Protein AF-X1NCB9-F1 (afdb_monomer)

Solvent-accessible surface area (backbone atoms only — not comparable to full-atom values): 6811 Å² total; per-residue (Å²): 140,84,88,84,82,89,86,85,89,84,77,82,82,74,76,69,75,74,76,72,84,81,82,86,79,83,77,82,78,72,82,79,73,76,72,96,63,73,63,82,74,70,45,89,77,51,87,75,59,94,89,52,63,93,57,52,50,47,52,53,43,49,38,59,39,66,70,52,76,85,72,68,43,78,42,81,40,81,43,64,57,97,89,39,82,73,50,77,46,79,43,75,49,76,131

Mean predicted aligned error: 16.07 Å

Nearest PDB structures (foldseek):
  3bwu-assembly1_D  TM=6.779E-01  e=1.027E-01  Escherichia coli K-12
  3pjv-assembly1_F  TM=3.588E-01  e=4.102E+00  Pseudomonas fluorescens Pf0-1

Sequence (95 aa):
MLLPPTRRLLLSRLRITTLVALGSGSLLIAPQRPASASPQFDASFMRQAPDQPADAGALALQALAAETPLAPGRYRLEVWVNLVFLAEQDVHLQK

Structure (mmCIF, N/CA/C/O backbone):
data_AF-X1NCB9-F1
#
_entry.id   AF-X1NCB9-F1
#
loop_
_atom_site.group_PDB
_atom_site.id
_atom_site.type_symbol
_atom_site.label_atom_id
_atom_site.label_alt_id
_atom_site.label_comp_id
_atom_site.label_asym_id
_atom_site.label_entity_id
_atom_site.label_seq_id
_atom_site.pdbx_PDB_ins_code
_atom_site.Cartn_x
_atom_site.Cartn_y
_atom_site.Cartn_z
_atom_site.occupancy
_atom_site.B_iso_or_equiv
_atom_site.auth_seq_id
_atom_site.auth_comp_id
_atom_site.auth_asym_id
_atom_site.auth_atom_id
_atom_site.pdbx_PDB_model_num
ATOM 1 N N . MET A 1 1 ? 37.314 21.944 84.420 1.00 37.62 1 MET A N 1
ATOM 2 C CA . MET A 1 1 ? 38.195 21.485 83.319 1.00 37.62 1 MET A CA 1
ATOM 3 C C . MET A 1 1 ? 37.631 21.973 81.986 1.00 37.62 1 MET A C 1
ATOM 5 O O . MET A 1 1 ? 36.420 22.083 81.874 1.00 37.62 1 MET A O 1
ATOM 9 N N . LEU A 1 2 ? 38.518 22.355 81.059 1.00 44.06 2 LEU A N 1
ATOM 10 C CA . LEU A 1 2 ? 38.309 23.160 79.840 1.00 44.06 2 LEU A CA 1
ATOM 11 C C . LEU A 1 2 ? 37.857 22.390 78.563 1.00 44.06 2 LEU A C 1
ATOM 13 O O . LEU A 1 2 ? 38.310 21.270 78.365 1.00 44.06 2 LEU A O 1
ATOM 17 N N . LEU A 1 3 ? 37.141 23.126 77.674 1.00 44.66 3 LEU A N 1
ATOM 18 C CA . LEU A 1 3 ? 36.970 23.061 76.183 1.00 44.66 3 LEU A CA 1
ATOM 19 C C . LEU A 1 3 ? 36.304 21.825 75.503 1.00 44.66 3 LEU A C 1
ATOM 21 O O . LEU A 1 3 ? 36.335 20.755 76.097 1.00 44.66 3 LEU A O 1
ATOM 25 N N . PRO A 1 4 ? 35.774 21.905 74.238 1.00 54.12 4 PRO A N 1
ATOM 26 C CA . PRO A 1 4 ? 35.789 23.006 73.243 1.00 54.12 4 PRO A CA 1
ATOM 27 C C . PRO A 1 4 ? 34.434 23.336 72.529 1.00 54.12 4 PRO A C 1
ATOM 29 O O . PRO A 1 4 ? 33.440 22.633 72.697 1.00 54.12 4 PRO A O 1
ATOM 32 N N . PRO A 1 5 ? 34.391 24.393 71.680 1.00 54.88 5 PRO A N 1
ATOM 33 C CA . PRO A 1 5 ? 33.222 24.788 70.888 1.00 54.88 5 PRO A CA 1
ATOM 34 C C . PRO A 1 5 ? 33.178 24.107 69.509 1.00 54.88 5 PRO A C 1
ATOM 36 O O . PRO A 1 5 ? 34.181 24.042 68.795 1.00 54.88 5 PRO A O 1
ATOM 39 N N . THR A 1 6 ? 31.997 23.675 69.064 1.00 56.00 6 THR A N 1
ATOM 40 C CA . THR A 1 6 ? 31.809 23.117 67.716 1.00 56.00 6 THR A CA 1
ATOM 41 C C . THR A 1 6 ? 31.447 24.224 66.720 1.00 56.00 6 THR A C 1
ATOM 43 O O . THR A 1 6 ? 30.284 24.542 66.488 1.00 56.00 6 THR A O 1
ATOM 46 N N . ARG A 1 7 ? 32.463 24.824 66.090 1.00 54.94 7 ARG A N 1
ATOM 47 C CA . ARG A 1 7 ? 32.300 25.528 64.807 1.00 54.94 7 ARG A CA 1
ATOM 48 C C . ARG A 1 7 ? 32.276 24.485 63.694 1.00 54.94 7 ARG A C 1
ATOM 50 O O . ARG A 1 7 ? 33.290 23.815 63.530 1.00 54.94 7 ARG A O 1
ATOM 57 N N . ARG A 1 8 ? 31.183 24.378 62.924 1.00 56.47 8 ARG A N 1
ATOM 58 C CA . ARG A 1 8 ? 31.148 23.848 61.535 1.00 56.47 8 ARG A CA 1
ATOM 59 C C . ARG A 1 8 ? 29.718 23.868 60.970 1.00 56.47 8 ARG A C 1
ATOM 61 O O . ARG A 1 8 ? 29.090 22.836 60.792 1.00 56.47 8 ARG A O 1
ATOM 68 N N . LEU A 1 9 ? 29.203 25.049 60.641 1.00 55.88 9 LEU A N 1
ATOM 69 C CA . LEU A 1 9 ? 27.991 25.184 59.820 1.00 55.88 9 LEU A CA 1
ATOM 70 C C . LEU A 1 9 ? 28.165 26.344 58.840 1.00 55.88 9 LEU A C 1
ATOM 72 O O . LEU A 1 9 ? 27.507 27.364 58.965 1.00 55.88 9 LEU A O 1
ATOM 76 N N . LEU A 1 10 ? 29.112 26.236 57.904 1.00 55.78 10 LEU A N 1
ATOM 77 C CA . LEU A 1 10 ? 29.336 27.294 56.903 1.00 55.78 10 LEU A CA 1
ATOM 78 C C . LEU A 1 10 ? 29.968 26.783 55.596 1.00 55.78 10 LEU A C 1
ATOM 80 O O . LEU A 1 10 ? 30.657 27.520 54.907 1.00 55.78 10 LEU A O 1
ATOM 84 N N . LEU A 1 11 ? 29.743 25.513 55.241 1.00 55.19 11 LEU A N 1
ATOM 85 C CA . LEU A 1 11 ? 30.313 24.916 54.020 1.00 55.19 11 LEU A CA 1
ATOM 86 C C . LEU A 1 11 ? 29.287 24.262 53.080 1.00 55.19 11 LEU A C 1
ATOM 88 O O . LEU A 1 11 ? 29.670 23.832 51.998 1.00 55.19 11 LEU A O 1
ATOM 92 N N . SER A 1 12 ? 27.991 24.217 53.421 1.00 55.69 12 SER A N 1
ATOM 93 C CA . SER A 1 12 ? 26.988 23.572 52.550 1.00 55.69 12 SER A CA 1
ATOM 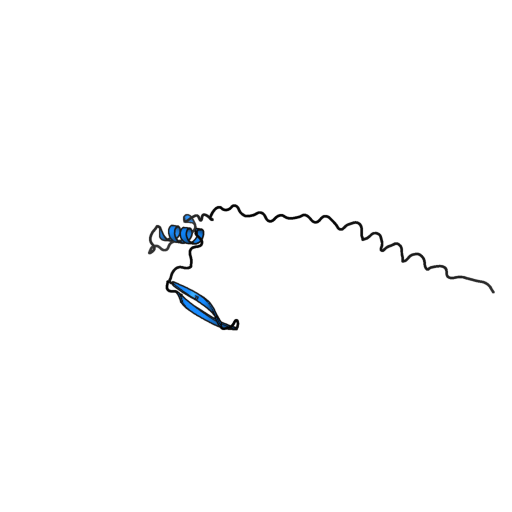94 C C . SER A 1 12 ? 26.294 24.511 51.557 1.00 55.69 12 SER A C 1
ATOM 96 O O . SER A 1 12 ? 25.667 24.036 50.617 1.00 55.69 12 SER A O 1
ATOM 98 N N . ARG A 1 13 ? 26.411 25.837 51.715 1.00 55.31 13 ARG A N 1
ATOM 99 C CA . ARG A 1 13 ? 25.635 26.804 50.914 1.00 55.31 13 ARG A CA 1
ATOM 100 C C . ARG A 1 13 ? 26.310 27.292 49.627 1.00 55.31 13 ARG A C 1
ATOM 102 O O . ARG A 1 13 ? 25.670 28.001 48.864 1.00 55.31 13 ARG A O 1
ATOM 109 N N . LEU A 1 14 ? 27.563 26.914 49.359 1.00 55.28 14 LEU A N 1
ATOM 110 C CA . LEU A 1 14 ? 28.334 27.480 48.238 1.00 55.28 14 LEU A CA 1
ATOM 111 C C . LEU A 1 14 ? 28.344 26.620 46.958 1.00 55.28 14 LEU A C 1
ATOM 113 O O . LEU A 1 14 ? 28.872 27.056 45.944 1.00 55.28 14 LEU A O 1
ATOM 117 N N . ARG A 1 15 ? 27.786 25.400 46.970 1.00 56.22 15 ARG A N 1
ATOM 118 C CA . ARG A 1 15 ? 27.881 24.469 45.823 1.00 56.22 15 ARG A CA 1
ATOM 119 C C . ARG A 1 15 ? 26.679 24.458 44.875 1.00 56.22 15 ARG A C 1
ATOM 121 O O . ARG A 1 15 ? 26.740 23.781 43.859 1.00 56.22 15 ARG A O 1
ATOM 128 N N . ILE A 1 16 ? 25.598 25.175 45.188 1.00 56.88 16 ILE A N 1
ATOM 129 C CA . ILE A 1 16 ? 24.360 25.116 44.386 1.00 56.88 16 ILE A CA 1
ATOM 130 C C . ILE A 1 16 ? 24.317 26.225 43.321 1.00 56.88 16 ILE A C 1
ATOM 132 O O . ILE A 1 16 ? 23.718 26.049 42.265 1.00 56.88 16 ILE A O 1
ATOM 136 N N . THR A 1 17 ? 25.000 27.349 43.539 1.00 55.66 17 THR A N 1
ATOM 137 C CA . THR A 1 17 ? 24.936 28.518 42.647 1.00 55.66 17 THR A CA 1
ATOM 138 C C . THR A 1 17 ? 25.684 28.353 41.323 1.00 55.66 17 THR A C 1
ATOM 140 O O . THR A 1 17 ? 25.401 29.087 40.382 1.00 55.66 17 THR A O 1
ATOM 143 N N . THR A 1 18 ? 26.599 27.389 41.198 1.00 54.28 18 THR A N 1
ATOM 144 C CA . THR A 1 18 ? 27.404 27.197 39.978 1.00 54.28 18 THR A CA 1
ATOM 145 C C . THR A 1 18 ? 26.738 26.353 38.889 1.00 54.28 18 THR A C 1
ATOM 147 O O . THR A 1 18 ? 27.257 26.323 37.778 1.00 54.28 18 THR A O 1
ATOM 150 N N . LEU A 1 19 ? 25.592 25.704 39.140 1.00 54.75 19 LEU A N 1
ATOM 151 C CA . LEU A 1 19 ? 24.930 24.867 38.121 1.00 54.75 19 LEU A CA 1
ATOM 152 C C . LEU A 1 19 ? 23.981 25.624 37.173 1.00 54.75 19 LEU A C 1
ATOM 154 O O . LEU A 1 19 ? 23.507 25.039 36.205 1.00 54.75 19 LEU A O 1
ATOM 158 N N . VAL A 1 20 ? 23.706 26.910 37.406 1.00 56.31 20 VAL A N 1
ATOM 159 C CA . VAL A 1 20 ? 22.699 27.663 36.625 1.00 56.31 20 VAL A CA 1
ATOM 160 C C . VAL A 1 20 ? 23.278 28.299 35.345 1.00 56.31 20 VAL A C 1
ATOM 162 O O . VAL A 1 20 ? 22.532 28.748 34.483 1.00 56.31 20 VAL A O 1
ATOM 165 N N . ALA A 1 21 ? 24.600 28.299 35.150 1.00 56.56 21 ALA A N 1
ATOM 166 C CA . ALA A 1 21 ? 25.245 29.095 34.097 1.00 56.56 21 ALA A CA 1
ATOM 167 C C . ALA A 1 21 ? 25.407 28.417 32.714 1.00 56.56 21 ALA A C 1
ATOM 169 O O . ALA A 1 21 ? 26.112 28.959 31.869 1.00 56.56 21 ALA A O 1
ATOM 170 N N . LEU A 1 22 ? 24.791 27.255 32.449 1.00 58.56 22 LEU A N 1
ATOM 171 C CA . LEU A 1 22 ? 25.055 26.467 31.223 1.00 58.56 22 LEU A CA 1
ATOM 172 C C . LEU A 1 22 ? 23.829 26.158 30.344 1.00 58.56 22 LEU A C 1
ATOM 174 O O . LEU A 1 22 ? 23.930 25.351 29.426 1.00 58.56 22 LEU A O 1
ATOM 178 N N . GLY A 1 23 ? 22.679 26.797 30.570 1.00 59.06 23 GLY A N 1
ATOM 179 C CA . GLY A 1 23 ? 21.450 26.467 29.841 1.00 59.06 23 GLY A CA 1
ATOM 180 C C . GLY A 1 23 ? 20.755 27.660 29.199 1.00 59.06 23 GLY A C 1
ATOM 181 O O . GLY A 1 23 ? 19.789 28.158 29.764 1.00 59.06 23 GLY A O 1
ATOM 182 N N . SER A 1 24 ? 21.18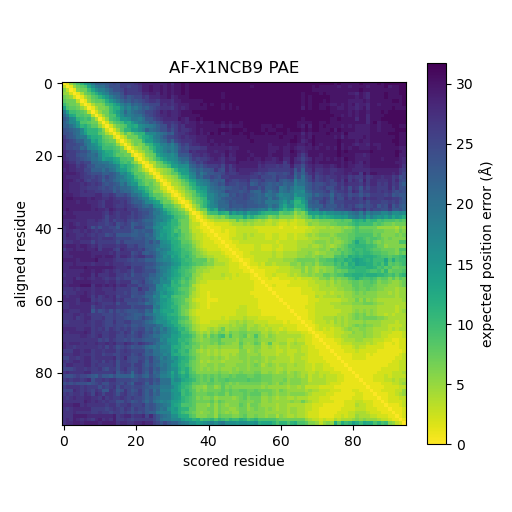9 28.101 28.014 1.00 63.62 24 SER A N 1
ATOM 183 C CA . SER A 1 24 ? 20.294 28.754 27.037 1.00 63.62 24 SER A CA 1
ATOM 184 C C . SER A 1 24 ? 20.988 28.984 25.700 1.00 63.62 24 SER A C 1
ATOM 186 O O . SER A 1 24 ? 21.518 30.052 25.416 1.00 63.62 24 SER A O 1
ATOM 188 N N . GLY A 1 25 ? 20.946 27.959 24.858 1.00 61.88 25 GLY A N 1
ATOM 189 C CA . GLY A 1 25 ? 21.171 28.071 23.423 1.00 61.88 25 GLY A CA 1
ATOM 190 C C . GLY A 1 25 ? 20.136 27.203 22.727 1.00 61.88 25 GLY A C 1
ATOM 191 O O . GLY A 1 25 ? 20.443 26.089 22.320 1.00 61.88 25 GLY A O 1
ATOM 192 N N . SER A 1 26 ? 18.884 27.663 22.667 1.00 65.75 26 SER A N 1
ATOM 193 C CA . SER A 1 26 ? 17.861 26.969 21.882 1.00 65.75 26 SER A CA 1
ATOM 194 C C . SER A 1 26 ? 18.155 27.213 20.405 1.00 65.75 26 SER A C 1
ATOM 196 O O . SER A 1 26 ? 17.867 28.287 19.881 1.00 65.75 26 SER A O 1
ATOM 198 N N . LEU A 1 27 ? 18.768 26.232 19.741 1.00 67.62 27 LEU A N 1
ATOM 199 C CA . LEU A 1 27 ? 18.854 26.194 18.285 1.00 67.62 27 LEU A CA 1
ATOM 200 C C . LEU A 1 27 ? 17.425 26.086 17.744 1.00 67.62 27 LEU A C 1
ATOM 202 O O . LEU A 1 27 ? 16.783 25.044 17.864 1.00 67.62 27 LEU A O 1
ATOM 206 N N . LEU A 1 28 ? 16.911 27.176 17.176 1.00 68.38 28 LEU A N 1
ATOM 207 C CA . LEU A 1 28 ? 15.664 27.158 16.420 1.00 68.38 28 LEU A CA 1
ATOM 208 C C . LEU A 1 28 ? 15.911 26.373 15.128 1.00 68.38 28 LEU A C 1
ATOM 210 O O . LEU A 1 28 ? 16.372 26.918 14.127 1.00 68.38 28 LEU A O 1
ATOM 214 N N . ILE A 1 29 ? 15.635 25.072 15.165 1.00 72.75 29 ILE A N 1
ATOM 215 C CA . ILE A 1 29 ? 15.568 24.233 13.970 1.00 72.75 29 ILE A CA 1
ATOM 216 C C . ILE A 1 29 ? 14.307 24.666 13.217 1.00 72.75 29 ILE A C 1
ATOM 218 O O . ILE A 1 29 ? 13.194 24.289 13.577 1.00 72.75 29 ILE A O 1
ATOM 222 N N . ALA A 1 30 ? 14.469 25.509 12.197 1.00 72.19 30 ALA A N 1
ATOM 223 C CA . ALA A 1 30 ? 13.382 25.804 11.275 1.00 72.19 30 ALA A CA 1
ATOM 224 C C . ALA A 1 30 ? 13.073 24.529 10.467 1.00 72.19 30 ALA A C 1
ATOM 226 O O . ALA A 1 30 ? 14.004 23.938 9.909 1.00 72.19 30 ALA A O 1
ATOM 227 N N . PRO A 1 31 ? 11.807 24.083 10.383 1.00 69.56 31 PRO A N 1
ATOM 228 C CA . PRO A 1 31 ? 11.462 22.945 9.546 1.00 69.56 31 PRO A CA 1
ATOM 229 C C . PRO A 1 31 ? 11.783 23.295 8.091 1.00 69.56 31 PRO A C 1
ATOM 231 O O . PRO A 1 31 ? 11.254 24.259 7.534 1.00 69.56 31 PRO A O 1
ATOM 234 N N . GLN A 1 32 ? 12.675 22.520 7.476 1.00 67.62 32 GLN A N 1
ATOM 235 C CA . GLN A 1 32 ? 12.901 22.578 6.038 1.00 67.62 32 GLN A CA 1
ATOM 236 C C . GLN A 1 32 ? 11.592 22.157 5.371 1.00 67.62 32 GLN A C 1
ATOM 238 O O . GLN A 1 32 ? 11.176 21.004 5.478 1.00 67.62 32 GLN A O 1
ATOM 243 N N . ARG A 1 33 ? 10.902 23.104 4.731 1.00 63.72 33 ARG A N 1
ATOM 244 C CA . ARG A 1 33 ? 9.732 22.782 3.918 1.00 63.72 33 ARG A CA 1
ATOM 245 C C . ARG A 1 33 ? 10.253 22.009 2.703 1.00 63.72 33 ARG A C 1
ATOM 247 O O . ARG A 1 33 ? 11.063 22.585 1.972 1.00 63.72 33 ARG A O 1
ATOM 254 N N . PRO A 1 34 ? 9.868 20.737 2.494 1.00 68.12 34 PRO A N 1
ATOM 255 C CA . PRO A 1 34 ? 10.269 20.035 1.286 1.00 68.12 34 PRO A CA 1
ATOM 256 C C . PRO A 1 34 ? 9.806 20.854 0.079 1.00 68.12 34 PRO A C 1
ATOM 258 O O . PRO A 1 34 ? 8.727 21.456 0.104 1.00 68.12 34 PRO A O 1
ATOM 261 N N . ALA A 1 35 ? 10.672 20.945 -0.931 1.00 63.72 35 ALA A N 1
ATOM 262 C CA . ALA A 1 35 ? 10.368 21.653 -2.163 1.00 63.72 35 ALA A CA 1
ATOM 263 C C . ALA A 1 35 ? 9.036 21.135 -2.720 1.00 63.72 35 ALA A C 1
ATOM 265 O O . ALA A 1 35 ? 8.797 19.931 -2.746 1.00 63.72 35 ALA A O 1
ATOM 266 N N . SER A 1 36 ? 8.175 22.051 -3.154 1.00 63.84 36 SER A N 1
ATOM 267 C CA . SER A 1 36 ? 6.847 21.793 -3.717 1.00 63.84 36 SER A CA 1
ATOM 268 C C . SER A 1 36 ? 6.912 21.198 -5.130 1.00 63.84 36 SER A C 1
ATOM 270 O O . SER A 1 36 ? 6.223 21.658 -6.037 1.00 63.84 36 SER A O 1
ATOM 272 N N . ALA A 1 37 ? 7.792 20.223 -5.339 1.00 72.94 37 ALA A N 1
ATOM 273 C CA . ALA A 1 37 ? 7.793 19.370 -6.511 1.00 72.94 37 ALA A CA 1
ATOM 274 C C . ALA A 1 37 ? 7.001 18.107 -6.166 1.00 72.94 37 ALA A C 1
ATOM 276 O O . ALA A 1 37 ? 7.215 17.512 -5.108 1.00 72.94 37 ALA A O 1
ATOM 277 N N . SER A 1 38 ? 6.085 17.705 -7.044 1.00 77.38 38 SER A N 1
ATOM 278 C CA . SER A 1 38 ? 5.445 16.399 -6.933 1.00 77.38 38 SER A CA 1
ATOM 279 C C . SER A 1 38 ? 6.520 15.305 -6.991 1.00 77.38 38 SER A C 1
ATOM 281 O O . SER A 1 38 ? 7.452 15.410 -7.797 1.00 77.38 38 SER A O 1
ATOM 283 N N . PRO A 1 39 ? 6.441 14.270 -6.137 1.00 85.62 39 PRO A N 1
ATOM 284 C CA . PRO A 1 39 ? 7.408 13.182 -6.165 1.00 85.62 39 PRO A CA 1
ATOM 285 C C . PRO A 1 39 ? 7.371 12.500 -7.535 1.00 85.62 39 PRO A C 1
ATOM 287 O O . PRO A 1 39 ? 6.301 12.262 -8.086 1.00 85.62 39 PRO A O 1
ATOM 290 N N . GLN A 1 40 ? 8.536 12.183 -8.095 1.00 89.94 40 GLN A N 1
ATOM 291 C CA . GLN A 1 40 ? 8.638 11.413 -9.330 1.00 89.94 40 GLN A CA 1
ATOM 292 C C . 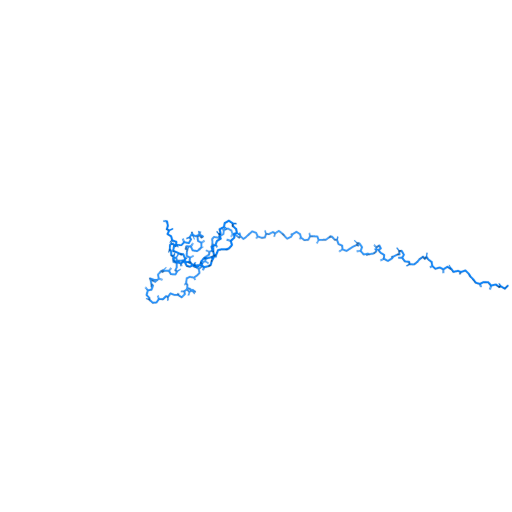GLN A 1 40 ? 9.201 10.034 -9.006 1.00 89.94 40 GLN A C 1
ATOM 294 O O . GLN A 1 40 ? 10.237 9.914 -8.354 1.00 89.94 40 GLN A O 1
ATOM 299 N N . PHE A 1 41 ? 8.516 8.998 -9.475 1.00 91.75 41 PHE A N 1
ATOM 300 C CA . PHE A 1 41 ? 8.955 7.617 -9.332 1.00 91.75 41 PHE A CA 1
ATOM 301 C C . PHE A 1 41 ? 9.557 7.117 -10.645 1.00 91.75 41 PHE A C 1
ATOM 303 O O . PHE A 1 41 ? 9.083 7.461 -11.729 1.00 91.75 41 PHE A O 1
ATOM 310 N N . ASP A 1 42 ? 10.580 6.276 -10.540 1.00 92.12 42 ASP A N 1
ATOM 311 C CA . ASP A 1 42 ? 11.164 5.573 -11.678 1.00 92.12 42 ASP A CA 1
ATOM 312 C C . ASP A 1 42 ? 10.463 4.217 -11.854 1.00 92.12 42 ASP A C 1
ATOM 314 O O . ASP A 1 42 ? 10.489 3.355 -10.972 1.00 92.12 42 ASP A O 1
ATOM 318 N N . ALA A 1 43 ? 9.807 4.041 -13.003 1.00 91.06 43 ALA A N 1
ATOM 319 C CA . ALA A 1 43 ? 9.020 2.851 -13.308 1.00 91.06 43 ALA A CA 1
ATOM 320 C C . ALA A 1 43 ? 9.858 1.579 -13.481 1.00 91.06 43 ALA A C 1
ATOM 322 O O . ALA A 1 43 ? 9.321 0.485 -13.321 1.00 91.06 43 ALA A O 1
ATOM 323 N N . SER A 1 44 ? 11.165 1.698 -13.735 1.00 90.44 44 SER A N 1
ATOM 324 C CA . SER A 1 44 ? 12.056 0.542 -13.889 1.00 90.44 44 SER A CA 1
ATOM 325 C C . SER A 1 44 ? 12.192 -0.298 -12.613 1.00 90.44 44 SER A C 1
ATOM 327 O O . SER A 1 44 ? 12.504 -1.486 -12.685 1.00 90.44 44 SER A O 1
ATOM 329 N N . PHE A 1 45 ? 11.899 0.285 -11.446 1.00 90.50 45 PHE A N 1
ATOM 330 C CA . PHE A 1 45 ? 11.891 -0.429 -10.169 1.00 90.50 45 PHE A CA 1
ATOM 331 C C . PHE A 1 45 ? 10.626 -1.265 -9.946 1.00 90.50 45 PHE A C 1
ATOM 333 O O . PHE A 1 45 ? 10.613 -2.140 -9.075 1.00 90.50 45 PHE A O 1
ATOM 340 N N . MET A 1 46 ? 9.552 -1.017 -10.697 1.00 90.19 46 MET A N 1
ATOM 341 C CA . MET A 1 46 ? 8.293 -1.726 -10.513 1.00 90.19 46 MET A CA 1
ATOM 342 C C . MET A 1 46 ? 8.300 -3.027 -11.314 1.00 90.19 46 MET A C 1
ATOM 344 O O . MET A 1 46 ? 8.263 -3.032 -12.541 1.00 90.19 46 MET A O 1
ATOM 348 N N . ARG A 1 47 ? 8.307 -4.164 -10.611 1.00 90.94 47 ARG A N 1
ATOM 349 C CA . ARG A 1 47 ? 8.155 -5.472 -11.254 1.00 90.94 47 ARG A CA 1
ATOM 350 C C . ARG A 1 47 ? 6.747 -5.600 -11.833 1.00 90.94 47 ARG A C 1
ATOM 352 O O . ARG A 1 47 ? 5.779 -5.687 -11.081 1.00 90.94 47 ARG A O 1
ATOM 359 N N . GLN A 1 48 ? 6.656 -5.697 -13.152 1.00 89.75 48 GLN A N 1
ATOM 360 C CA . GLN A 1 48 ? 5.416 -6.002 -13.861 1.00 89.75 48 GLN A CA 1
ATOM 361 C C . GLN A 1 48 ? 5.337 -7.500 -14.158 1.00 89.75 48 GLN A C 1
ATOM 363 O O . GLN A 1 48 ? 6.339 -8.141 -14.491 1.00 89.75 48 GLN A O 1
ATOM 368 N N . ALA A 1 49 ? 4.150 -8.076 -13.988 1.00 90.69 49 ALA A N 1
ATOM 369 C CA . ALA A 1 49 ? 3.905 -9.456 -14.381 1.00 90.69 49 ALA A CA 1
ATOM 370 C C . ALA A 1 49 ? 3.741 -9.548 -15.917 1.00 90.69 49 ALA A C 1
ATOM 372 O O . ALA A 1 49 ? 3.324 -8.564 -16.529 1.00 90.69 49 ALA A O 1
ATOM 373 N N . PRO A 1 50 ? 4.073 -10.684 -16.563 1.00 90.00 50 PRO A N 1
ATOM 374 C CA . PRO A 1 50 ? 4.061 -10.798 -18.030 1.00 90.00 50 PRO A CA 1
ATOM 375 C C . PRO A 1 50 ? 2.689 -10.568 -18.680 1.00 90.00 50 PRO A C 1
ATOM 377 O O . PRO A 1 50 ? 2.607 -10.284 -19.870 1.00 90.00 50 PRO A O 1
ATOM 380 N N . ASP A 1 51 ? 1.619 -10.731 -17.909 1.00 94.00 51 ASP A N 1
ATOM 381 C CA . ASP A 1 51 ? 0.221 -10.544 -18.289 1.00 94.00 51 ASP A CA 1
ATOM 382 C C . ASP A 1 51 ? -0.260 -9.089 -18.163 1.00 94.00 51 ASP A C 1
ATOM 384 O O . ASP A 1 51 ? -1.370 -8.769 -18.589 1.00 94.00 51 ASP A O 1
ATOM 388 N N . 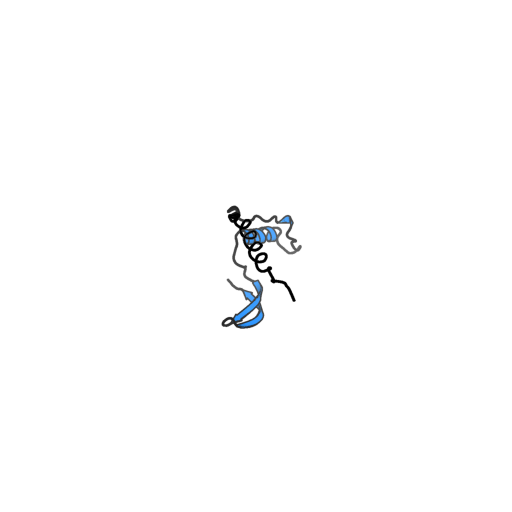GLN A 1 52 ? 0.555 -8.194 -17.599 1.00 89.50 52 GLN A N 1
ATOM 389 C CA . GLN A 1 52 ? 0.205 -6.786 -17.439 1.00 89.50 52 GLN A CA 1
ATOM 390 C C . GLN A 1 52 ? 0.593 -5.960 -18.673 1.00 89.50 52 GLN A C 1
ATOM 392 O O . GLN A 1 52 ? 1.620 -6.226 -19.303 1.00 89.50 52 GLN A O 1
ATOM 397 N N . PRO A 1 53 ? -0.177 -4.905 -18.998 1.00 91.19 53 PRO A N 1
ATOM 398 C CA . PRO A 1 53 ? 0.238 -3.912 -19.981 1.00 91.19 53 PRO A CA 1
ATOM 399 C C . PRO A 1 53 ? 1.618 -3.331 -19.650 1.00 91.19 53 PRO A C 1
ATOM 401 O O . PRO A 1 53 ? 1.940 -3.090 -18.482 1.00 91.19 53 PRO A O 1
ATOM 404 N N . ALA A 1 54 ? 2.422 -3.072 -20.684 1.00 88.94 54 ALA A N 1
ATOM 405 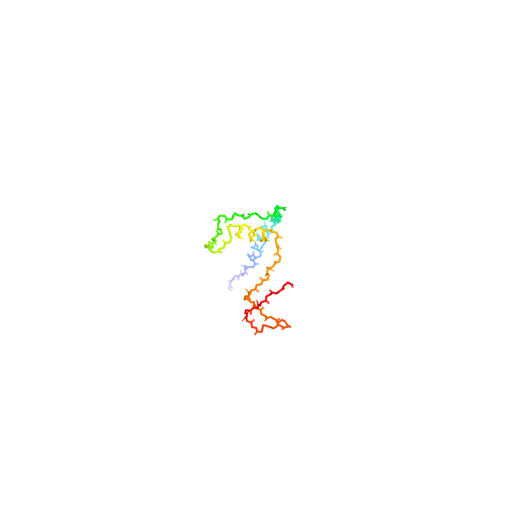C CA . ALA A 1 54 ? 3.792 -2.582 -20.530 1.00 88.94 54 ALA A CA 1
ATOM 406 C C . ALA A 1 54 ? 3.872 -1.237 -19.781 1.00 88.94 54 ALA A C 1
ATOM 408 O O . ALA A 1 54 ? 4.842 -0.973 -19.078 1.00 88.94 54 ALA A O 1
ATOM 409 N N . ASP A 1 55 ? 2.838 -0.406 -19.865 1.00 92.25 55 ASP A N 1
ATOM 410 C CA . ASP A 1 55 ? 2.730 0.905 -19.221 1.00 92.25 55 ASP A CA 1
ATOM 411 C C . ASP A 1 55 ? 2.048 0.875 -17.841 1.00 92.25 55 ASP A C 1
ATOM 413 O O . ASP A 1 55 ? 2.026 1.894 -17.148 1.00 92.25 55 ASP A O 1
ATOM 417 N N . ALA A 1 56 ? 1.535 -0.278 -17.396 1.00 91.06 56 ALA A N 1
ATOM 418 C CA . ALA A 1 56 ? 0.755 -0.386 -16.162 1.00 91.06 56 ALA A CA 1
ATOM 419 C C . ALA A 1 56 ? 1.509 0.129 -14.924 1.00 91.06 56 ALA A C 1
ATOM 421 O O . ALA A 1 56 ? 0.931 0.829 -14.091 1.00 91.06 56 ALA A O 1
ATOM 422 N N . GLY A 1 57 ? 2.806 -0.176 -14.812 1.00 91.50 57 GLY A N 1
ATOM 423 C CA . GLY A 1 57 ? 3.630 0.280 -13.695 1.00 91.50 57 GLY A CA 1
ATOM 424 C C . GLY A 1 57 ? 3.873 1.788 -13.719 1.00 91.50 57 GLY A C 1
ATOM 425 O O . GLY A 1 57 ? 3.733 2.454 -12.695 1.00 91.50 57 GLY A O 1
ATOM 426 N N . ALA A 1 58 ? 4.153 2.349 -14.898 1.00 93.00 58 ALA A N 1
ATOM 427 C CA . ALA A 1 58 ? 4.334 3.789 -15.063 1.00 93.00 58 ALA A CA 1
ATOM 428 C C . ALA A 1 58 ? 3.059 4.566 -14.692 1.00 93.00 58 ALA A C 1
ATOM 430 O O . ALA A 1 58 ? 3.132 5.554 -13.962 1.00 93.00 58 ALA A O 1
ATOM 431 N N . LEU A 1 59 ? 1.889 4.083 -15.122 1.00 92.19 59 LEU A N 1
ATOM 432 C CA . LEU A 1 59 ? 0.597 4.691 -14.794 1.00 92.19 59 LEU A CA 1
ATOM 433 C C . LEU A 1 59 ? 0.272 4.603 -13.298 1.00 92.19 59 LEU A C 1
ATOM 435 O O . LEU A 1 59 ? -0.162 5.591 -12.706 1.00 92.19 59 LEU A O 1
ATOM 439 N N . ALA A 1 60 ? 0.513 3.451 -12.668 1.00 90.06 60 ALA A N 1
ATOM 440 C CA . ALA A 1 60 ? 0.285 3.276 -11.234 1.00 90.06 60 ALA A CA 1
ATOM 441 C C . ALA A 1 60 ? 1.160 4.226 -10.399 1.00 90.06 60 ALA A C 1
ATOM 443 O O 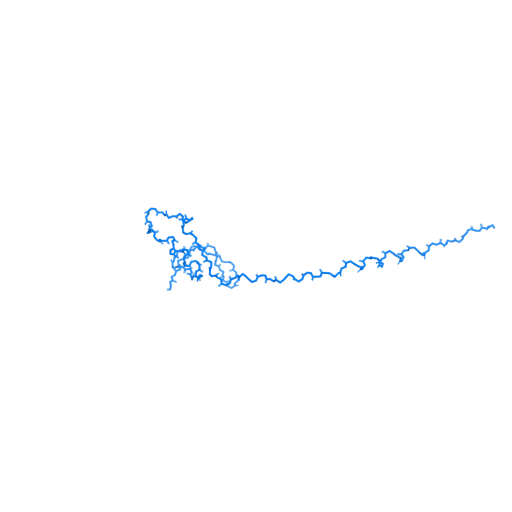. ALA A 1 60 ? 0.680 4.868 -9.463 1.00 90.06 60 ALA A O 1
ATOM 444 N N . LEU A 1 61 ? 2.433 4.361 -10.767 1.00 92.25 61 LEU A N 1
ATOM 445 C CA . LEU A 1 61 ? 3.368 5.255 -10.094 1.00 92.25 61 LEU A CA 1
ATOM 446 C C . LEU A 1 61 ? 3.058 6.734 -10.339 1.00 92.25 61 LEU A C 1
ATOM 448 O O . LEU A 1 61 ? 3.200 7.546 -9.428 1.00 92.25 61 LEU A O 1
ATOM 452 N N . GLN A 1 62 ? 2.592 7.097 -11.534 1.00 92.31 62 GLN A N 1
ATOM 453 C CA . GLN A 1 62 ? 2.129 8.456 -11.807 1.00 92.31 62 GLN A CA 1
ATOM 454 C C . GLN A 1 62 ? 0.896 8.806 -10.963 1.00 92.31 62 GLN A C 1
ATOM 456 O O . GLN A 1 62 ? 0.823 9.902 -10.409 1.00 92.31 62 GLN A O 1
ATOM 461 N N . ALA A 1 63 ? -0.051 7.876 -10.819 1.00 91.00 63 ALA A N 1
ATOM 462 C CA . ALA A 1 63 ? -1.214 8.066 -9.957 1.00 91.00 63 ALA A CA 1
ATOM 463 C C . ALA A 1 63 ? -0.804 8.239 -8.485 1.00 91.00 63 ALA A C 1
ATOM 465 O O . ALA A 1 63 ? -1.339 9.118 -7.804 1.00 91.00 63 ALA A O 1
ATOM 466 N N . LEU A 1 64 ? 0.183 7.463 -8.021 1.00 90.69 64 LEU A N 1
ATOM 467 C CA . LEU A 1 64 ? 0.760 7.592 -6.681 1.00 90.69 64 LEU A CA 1
ATOM 468 C C . LEU A 1 64 ? 1.432 8.959 -6.478 1.00 90.69 64 LEU A C 1
ATOM 470 O O . LEU A 1 64 ? 1.221 9.597 -5.452 1.00 90.69 64 LEU A O 1
ATOM 474 N N . ALA A 1 65 ? 2.197 9.431 -7.467 1.00 92.44 65 ALA 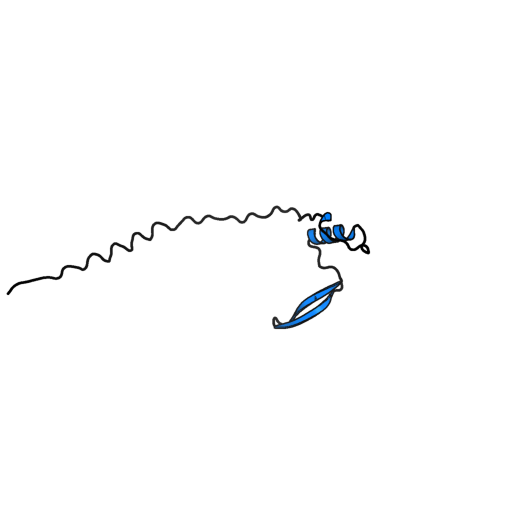A N 1
ATOM 475 C CA . ALA A 1 65 ? 2.853 10.741 -7.449 1.00 92.44 65 ALA A CA 1
ATOM 476 C C . ALA A 1 65 ? 1.867 11.912 -7.392 1.00 92.44 65 ALA A C 1
ATOM 478 O O . ALA A 1 65 ? 2.157 12.945 -6.793 1.00 92.44 65 ALA A O 1
ATOM 479 N N . ALA A 1 66 ? 0.709 11.743 -8.027 1.00 92.06 66 ALA A N 1
ATOM 480 C CA . ALA A 1 66 ? -0.369 12.720 -8.043 1.00 92.06 66 ALA A CA 1
ATOM 481 C C . ALA A 1 66 ? -1.276 12.652 -6.800 1.00 92.06 66 ALA A C 1
ATOM 483 O O . ALA A 1 66 ? -2.296 13.336 -6.779 1.00 92.06 66 ALA A O 1
ATOM 484 N N . GLU A 1 67 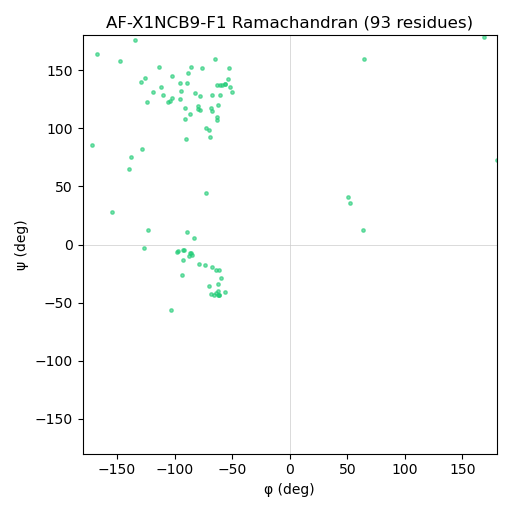? -0.949 11.816 -5.804 1.00 90.88 67 GLU A N 1
ATOM 485 C CA . GLU A 1 67 ? -1.786 11.572 -4.618 1.00 90.88 67 GLU A CA 1
ATOM 486 C C . GLU A 1 67 ? -3.228 11.189 -4.997 1.00 90.88 67 GLU A C 1
ATOM 488 O O . GLU A 1 67 ? -4.207 11.567 -4.348 1.00 90.88 67 GLU A O 1
ATOM 493 N N . THR A 1 68 ? -3.369 10.436 -6.092 1.00 90.56 68 THR A N 1
ATOM 494 C CA . THR A 1 68 ? -4.679 10.010 -6.586 1.00 90.56 68 THR A CA 1
ATOM 495 C C . THR A 1 68 ? -5.337 9.106 -5.539 1.00 90.56 68 THR A C 1
ATOM 497 O O . THR A 1 68 ? -4.663 8.223 -4.999 1.00 90.56 68 THR A O 1
ATOM 500 N N . PRO A 1 69 ? -6.646 9.265 -5.260 1.00 89.81 69 PRO A N 1
ATOM 501 C CA . PRO A 1 69 ? -7.370 8.348 -4.389 1.00 89.81 69 PRO A CA 1
ATOM 502 C C . PRO A 1 69 ? -7.205 6.887 -4.818 1.00 89.81 69 PRO A C 1
ATOM 504 O O . PRO A 1 69 ? -7.034 6.593 -6.004 1.00 89.81 69 PRO A O 1
ATOM 507 N N . LEU A 1 70 ? -7.300 5.975 -3.846 1.00 89.25 70 LEU A N 1
ATOM 508 C CA . LEU A 1 70 ? -7.245 4.534 -4.092 1.00 89.25 70 LEU A CA 1
ATOM 509 C C . LEU A 1 70 ? -8.213 4.137 -5.213 1.00 89.25 70 LEU A C 1
ATOM 511 O O . LEU A 1 70 ? -9.386 4.518 -5.213 1.00 89.25 70 LEU A O 1
ATOM 515 N N . ALA A 1 71 ? -7.700 3.366 -6.170 1.00 87.81 71 ALA A N 1
ATOM 516 C CA . ALA A 1 71 ? -8.503 2.831 -7.255 1.00 87.81 71 ALA A CA 1
ATOM 517 C C . ALA A 1 71 ? -9.567 1.848 -6.720 1.00 87.81 71 ALA A C 1
ATOM 519 O O . ALA A 1 71 ? -9.411 1.290 -5.633 1.00 87.81 71 ALA A O 1
ATOM 520 N N . PRO A 1 72 ? -10.643 1.586 -7.479 1.00 91.25 72 PRO A N 1
ATOM 521 C CA . PRO A 1 72 ? -11.561 0.500 -7.163 1.00 91.25 72 PRO A CA 1
ATOM 522 C C . PRO A 1 72 ? -10.821 -0.836 -7.075 1.00 91.25 72 PRO A C 1
ATOM 524 O O . PRO A 1 72 ? -9.960 -1.137 -7.904 1.00 91.25 72 PRO A O 1
ATOM 527 N N . GLY A 1 73 ? -11.154 -1.656 -6.084 1.00 93.56 73 GLY A N 1
ATOM 528 C CA . GLY A 1 73 ? -10.395 -2.874 -5.828 1.00 93.56 73 GLY A CA 1
ATOM 529 C C . GLY A 1 73 ? -10.736 -3.542 -4.508 1.00 93.56 73 GLY A C 1
ATOM 530 O O . GLY A 1 73 ? -11.594 -3.081 -3.761 1.00 93.56 73 GLY A O 1
ATOM 531 N N . ARG A 1 74 ? -10.088 -4.676 -4.235 1.00 96.19 74 ARG A N 1
ATOM 532 C CA . ARG A 1 74 ? -10.194 -5.373 -2.946 1.00 96.19 74 ARG A CA 1
ATOM 533 C C . ARG A 1 74 ? -9.033 -4.950 -2.060 1.00 96.19 74 ARG A C 1
ATOM 535 O O . ARG A 1 74 ? -7.883 -5.104 -2.460 1.00 96.19 74 ARG A O 1
ATOM 542 N N . TYR A 1 75 ? -9.349 -4.463 -0.870 1.00 96.12 75 TYR A N 1
ATOM 543 C CA . TYR A 1 75 ? -8.371 -4.004 0.106 1.00 96.12 75 TYR A CA 1
ATOM 544 C C . TYR A 1 75 ? -8.640 -4.646 1.456 1.00 96.12 75 TYR A C 1
ATOM 546 O O . TYR A 1 75 ? -9.791 -4.751 1.879 1.00 96.12 75 TYR A O 1
ATOM 554 N N . ARG A 1 76 ? -7.567 -5.039 2.138 1.00 97.38 76 ARG A N 1
ATOM 555 C CA . ARG A 1 76 ? -7.616 -5.462 3.532 1.00 97.38 76 ARG A CA 1
ATOM 556 C C . ARG A 1 76 ? -7.693 -4.215 4.405 1.00 97.38 76 ARG A C 1
ATOM 558 O O . ARG A 1 76 ? -6.771 -3.404 4.377 1.00 97.38 76 ARG A O 1
ATOM 565 N N . LEU A 1 77 ? -8.793 -4.042 5.129 1.00 96.44 77 LEU A N 1
ATOM 566 C CA . LEU A 1 77 ? -9.046 -2.855 5.943 1.00 96.44 77 LEU A CA 1
ATOM 567 C C . LEU A 1 77 ? -9.365 -3.246 7.383 1.00 96.44 77 LEU A C 1
ATOM 569 O O . LEU A 1 77 ? -10.090 -4.214 7.627 1.00 96.44 77 LEU A O 1
ATOM 573 N N . GLU A 1 78 ? -8.890 -2.438 8.326 1.00 98.12 78 GLU A N 1
ATOM 574 C CA . GLU A 1 78 ? -9.438 -2.412 9.677 1.00 98.12 78 GLU A CA 1
ATOM 575 C C . GLU A 1 78 ? -10.745 -1.618 9.682 1.00 98.12 78 GLU A C 1
ATOM 577 O O . GLU A 1 78 ? -10.810 -0.476 9.222 1.00 98.12 78 GLU A O 1
ATOM 582 N N . VAL A 1 79 ? -11.798 -2.218 10.222 1.00 96.62 79 VAL A N 1
ATOM 583 C CA . VAL A 1 79 ? -13.120 -1.608 10.324 1.00 96.62 79 VAL A CA 1
ATOM 584 C C . VAL A 1 79 ? -13.349 -1.166 11.758 1.00 96.62 79 VAL A C 1
ATOM 586 O O . VAL A 1 79 ? -13.305 -1.969 12.690 1.00 96.62 79 VAL A O 1
ATOM 589 N N . TRP A 1 80 ? -13.642 0.120 11.913 1.00 98.19 80 TRP A N 1
ATOM 590 C CA . TRP A 1 80 ? -13.925 0.760 13.189 1.00 98.19 80 TRP A CA 1
ATOM 591 C C . TRP A 1 80 ? -15.346 1.326 13.164 1.00 98.19 80 TRP A C 1
ATOM 593 O O . TRP A 1 80 ? -15.722 2.022 12.221 1.00 98.19 80 TRP A O 1
ATOM 603 N N . VAL A 1 81 ? -16.141 1.052 14.199 1.00 97.25 81 VAL A N 1
ATOM 604 C CA . VAL A 1 81 ? -17.509 1.574 14.352 1.00 97.25 81 VAL A CA 1
ATOM 605 C C . VAL A 1 81 ? -17.592 2.308 15.676 1.00 97.25 81 VAL A C 1
ATOM 607 O O . VAL A 1 81 ? -17.308 1.732 16.720 1.00 97.25 81 VAL A O 1
ATOM 610 N N . ASN A 1 82 ? -17.963 3.590 15.649 1.00 98.06 82 ASN A N 1
ATOM 611 C CA . ASN A 1 82 ? -17.991 4.439 16.846 1.00 98.06 82 ASN A CA 1
ATOM 612 C C . ASN A 1 82 ? -16.672 4.397 17.642 1.00 98.06 82 ASN A C 1
ATOM 614 O O . ASN A 1 82 ? -16.685 4.334 18.867 1.00 98.06 82 ASN A O 1
ATOM 618 N N . LEU A 1 83 ? -15.535 4.407 16.935 1.00 97.56 83 LEU A N 1
ATOM 619 C CA . LEU A 1 83 ? -14.183 4.297 17.508 1.00 97.56 83 LEU A CA 1
ATOM 620 C C . LEU A 1 83 ? -13.886 2.963 18.221 1.00 97.56 83 LEU A C 1
ATOM 622 O O . LEU A 1 83 ? -12.865 2.842 18.892 1.00 97.56 83 LEU A O 1
ATOM 626 N N . VAL A 1 84 ? -14.735 1.949 18.050 1.00 98.19 84 VAL A N 1
ATOM 627 C CA . VAL A 1 84 ? -14.499 0.585 18.529 1.00 98.19 84 VAL A CA 1
ATOM 628 C C . VAL A 1 84 ? -14.063 -0.277 17.351 1.00 98.19 84 VAL A C 1
ATOM 630 O O . VAL A 1 84 ? -14.749 -0.330 16.327 1.00 98.19 84 VAL A O 1
ATOM 633 N N . PHE A 1 85 ? -12.916 -0.944 17.489 1.00 97.75 85 PHE A N 1
ATOM 634 C CA . PHE A 1 85 ? -12.445 -1.913 16.503 1.00 97.75 85 PHE A CA 1
ATOM 635 C C . PHE A 1 85 ? -13.460 -3.051 16.364 1.00 97.75 85 PHE A C 1
ATOM 637 O O . PHE A 1 85 ? -13.868 -3.649 17.361 1.00 97.75 85 PHE A O 1
ATOM 644 N N . LEU A 1 86 ? -13.862 -3.345 15.129 1.00 98.12 86 LEU A N 1
ATOM 645 C CA . LEU A 1 86 ? -14.819 -4.401 14.819 1.00 98.12 86 LEU A CA 1
ATOM 646 C C . LEU A 1 86 ? -14.116 -5.637 14.257 1.00 98.12 86 LEU A C 1
ATOM 648 O O . LEU A 1 86 ? -14.300 -6.738 14.772 1.00 98.12 86 LEU A O 1
ATOM 652 N N . ALA A 1 87 ? -13.356 -5.461 13.177 1.00 97.81 87 ALA A N 1
ATOM 653 C CA . ALA A 1 87 ? -12.707 -6.553 12.464 1.00 97.81 87 ALA A CA 1
ATOM 654 C C . ALA A 1 87 ? -11.663 -6.034 11.473 1.00 97.81 87 ALA A C 1
ATOM 656 O O . ALA A 1 87 ? -11.706 -4.881 11.050 1.00 97.81 87 ALA A O 1
ATOM 657 N N . GLU A 1 88 ? -10.794 -6.933 11.025 1.00 98.25 88 GLU A N 1
ATOM 658 C CA . GLU A 1 88 ? -9.985 -6.748 9.824 1.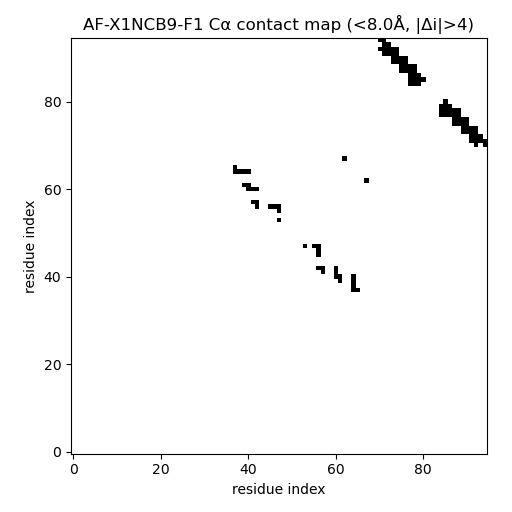00 98.25 88 GLU A CA 1
ATOM 659 C C . GLU A 1 88 ? -10.559 -7.640 8.714 1.00 98.25 88 GLU A C 1
ATOM 661 O O . GLU A 1 88 ? -10.695 -8.856 8.899 1.00 98.25 88 GLU A O 1
ATOM 666 N N . GLN A 1 89 ? -10.934 -7.058 7.573 1.00 97.44 89 GLN A N 1
ATOM 667 C CA . GLN A 1 89 ? -11.594 -7.793 6.489 1.00 97.44 89 GLN A CA 1
ATOM 668 C C . GLN A 1 89 ? -11.250 -7.258 5.098 1.00 97.44 89 GLN A C 1
ATOM 670 O O . GLN A 1 89 ? -10.872 -6.099 4.935 1.00 97.44 89 GLN A O 1
ATOM 675 N N . ASP A 1 90 ? -11.419 -8.114 4.090 1.00 97.75 90 ASP A N 1
ATOM 676 C CA . ASP A 1 90 ? -11.281 -7.717 2.690 1.00 97.75 90 ASP A CA 1
ATOM 677 C C . ASP A 1 90 ? -12.558 -7.019 2.217 1.00 97.75 90 ASP A C 1
ATOM 679 O O . ASP A 1 90 ? -13.629 -7.626 2.148 1.00 97.75 90 ASP A O 1
ATOM 683 N N . VAL A 1 91 ? -12.441 -5.744 1.858 1.00 96.25 91 VAL A N 1
ATOM 684 C CA . VAL A 1 91 ? -13.542 -4.907 1.375 1.00 96.25 91 VAL A CA 1
ATOM 685 C C . VAL A 1 91 ? -13.317 -4.576 -0.091 1.00 96.25 91 VAL A C 1
ATOM 687 O O . VAL A 1 91 ? -12.213 -4.220 -0.501 1.00 96.25 91 VAL A O 1
ATOM 690 N N . HIS A 1 92 ? -14.374 -4.683 -0.894 1.00 96.50 92 HIS A N 1
ATOM 691 C CA . HIS A 1 92 ? -14.343 -4.237 -2.280 1.00 96.50 92 HIS A CA 1
ATOM 692 C C . HIS A 1 92 ? -14.793 -2.775 -2.367 1.00 96.50 92 HIS A C 1
ATOM 694 O O . HIS A 1 92 ? -15.971 -2.479 -2.172 1.00 96.50 92 HIS A O 1
ATOM 700 N N . LEU A 1 93 ? -13.854 -1.868 -2.632 1.00 93.75 93 LEU A N 1
ATOM 701 C CA . LEU A 1 93 ? -14.126 -0.448 -2.824 1.00 93.75 93 LEU A CA 1
ATOM 702 C C . LEU A 1 93 ? -14.597 -0.197 -4.258 1.00 93.75 93 LEU A C 1
ATOM 704 O O . LEU A 1 93 ? -13.956 -0.634 -5.217 1.00 93.75 93 LEU A O 1
ATOM 708 N N . GLN A 1 94 ? -15.710 0.521 -4.386 1.00 91.12 94 GLN A N 1
ATOM 709 C CA . GLN A 1 94 ? -16.280 0.985 -5.650 1.00 91.12 94 GLN A CA 1
ATOM 710 C C . GLN A 1 94 ? -16.199 2.516 -5.708 1.00 91.12 94 GLN A C 1
ATOM 712 O O . GLN A 1 94 ? -16.132 3.164 -4.664 1.00 91.12 94 GLN A O 1
ATOM 717 N N . LYS A 1 95 ? -16.140 3.072 -6.923 1.00 78.62 95 LYS A N 1
ATOM 718 C CA . LYS A 1 95 ? -16.094 4.523 -7.158 1.00 78.62 95 LYS A CA 1
ATOM 719 C C . LYS A 1 95 ? -17.476 5.154 -7.033 1.00 78.62 95 LYS A C 1
ATOM 721 O O . LYS A 1 95 ? -18.446 4.486 -7.452 1.00 78.62 95 LYS A O 1
#

Secondary structure (DSSP, 8-state):
---------SSSSSSSGGGSTT----------PPPSPPP---GGGS---TTS-TTHHHHHHHHHHTTPPPPSEEEEEEEEETTEEEEEEEEEE--

pLDDT: mean 79.55, std 17.38, range [37.62, 98.25]

Organism: NCBI:txid412755

InterPro domains:
  IPR037224 PapC, N-terminal domain superfamily [G3DSA:3.10.20.410] (39-95)
  IPR037224 PapC, N-terminal domain superfamily [SSF141729] (40-93)

Radius of gyration: 33.96 Å; Cα contacts (8 Å, |Δi|>4): 58; chains: 1; bounding box: 56×40×104 Å

Foldseek 3Di:
DDDDDDDDDDPPPPPPVPPPPPDDDPDPPDPDDPPPDQDADDLVPDDDDPPDDPCPSVVVRVCVSVVHPDDFAWDFDFDADPNHTDDTDTDGDDD